Protein AF-A0A380P8F6-F1 (afdb_monomer)

Solvent-accessible sur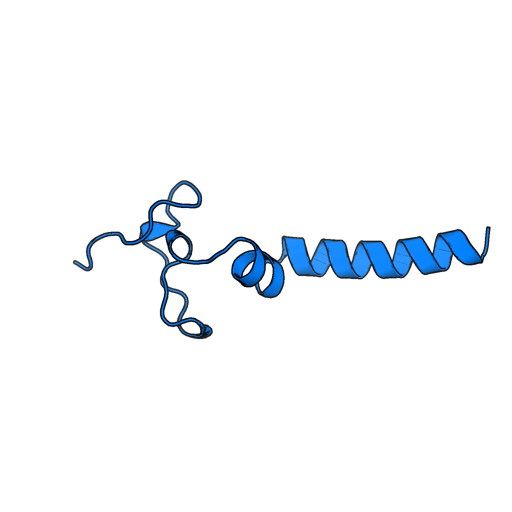face area (backbone atoms only — not comparable to full-atom values): 3399 Å² total; per-residue (Å²): 132,84,76,71,39,55,90,47,81,62,94,61,24,30,72,43,74,41,76,94,76,76,34,25,54,7,56,48,51,73,67,60,45,38,76,73,32,73,64,36,54,50,50,51,55,47,51,54,58,47,49,58,54,56,75,77,103

InterPro domains:
  IPR002637 RdgB/HAM1 [PF01725] (2-48)
  IPR002637 RdgB/HAM1 [PTHR11067] (3-51)
  IPR029001 Inosine triphosphate pyrophosphatase-like [G3DSA:3.90.950.10] (1-56)
  IPR029001 Inosine triphosphate pyrophosphatase-like [SSF52972] (3-52)

Mean predicted aligned error: 7.83 Å

Structure (mmCIF, N/CA/C/O backbone):
data_AF-A0A380P8F6-F1
#
_entry.id   AF-A0A380P8F6-F1
#
loop_
_atom_site.group_PDB
_atom_site.id
_atom_site.type_symbol
_atom_site.label_atom_id
_atom_site.label_alt_id
_atom_site.label_comp_id
_atom_site.label_asym_id
_atom_site.label_entity_id
_atom_site.label_seq_id
_atom_site.pdbx_PDB_ins_code
_atom_site.Cartn_x
_atom_site.Cartn_y
_atom_site.Cartn_z
_atom_site.occupancy
_atom_site.B_iso_or_equiv
_atom_site.auth_seq_id
_atom_site.auth_comp_id
_atom_site.auth_asym_id
_atom_site.auth_atom_id
_atom_site.pdbx_PDB_model_num
ATOM 1 N N . MET A 1 1 ? 11.979 -14.104 -19.186 1.00 52.28 1 MET A N 1
ATOM 2 C CA . MET A 1 1 ? 11.897 -13.298 -17.947 1.00 52.28 1 MET A CA 1
ATOM 3 C C . MET A 1 1 ? 11.161 -12.009 -18.279 1.00 52.28 1 MET A C 1
ATOM 5 O O . MET A 1 1 ? 11.463 -11.437 -19.318 1.00 52.28 1 MET A O 1
ATOM 9 N N . ARG A 1 2 ? 10.161 -11.596 -17.487 1.00 66.31 2 ARG A N 1
ATOM 10 C CA . ARG A 1 2 ? 9.549 -10.263 -17.644 1.00 66.31 2 ARG A CA 1
ATOM 11 C C . ARG A 1 2 ? 10.539 -9.238 -17.083 1.00 66.31 2 ARG A C 1
ATOM 13 O O . ARG A 1 2 ? 11.066 -9.468 -15.999 1.00 66.31 2 ARG A O 1
ATOM 20 N N . ALA A 1 3 ? 10.841 -8.186 -17.840 1.00 77.44 3 ALA A N 1
ATOM 21 C CA . ALA A 1 3 ? 11.684 -7.099 -17.347 1.00 77.44 3 ALA A CA 1
ATOM 22 C C . ALA A 1 3 ? 10.981 -6.391 -16.169 1.00 77.44 3 ALA A C 1
ATOM 24 O O . ALA A 1 3 ? 9.747 -6.316 -16.193 1.00 77.44 3 ALA A O 1
ATOM 25 N N . PRO A 1 4 ? 11.719 -5.903 -15.153 1.00 79.62 4 PRO A N 1
ATOM 26 C CA . PRO A 1 4 ? 11.150 -5.047 -14.114 1.00 79.62 4 PRO A CA 1
ATOM 27 C C . PRO A 1 4 ? 10.493 -3.817 -14.751 1.00 79.62 4 PRO A C 1
ATOM 2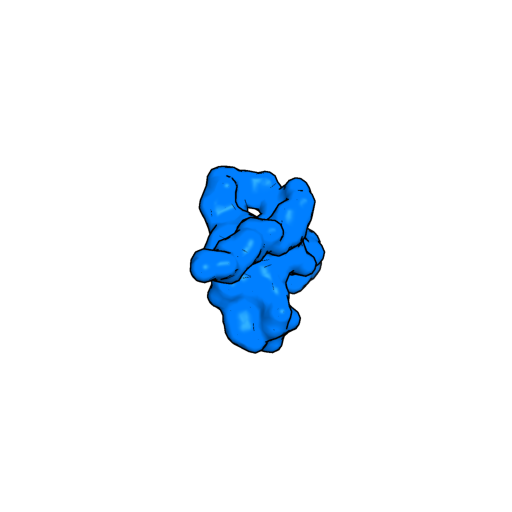9 O O . PRO A 1 4 ? 10.998 -3.295 -15.747 1.00 79.62 4 PRO A O 1
ATOM 32 N N . ARG A 1 5 ? 9.358 -3.372 -14.205 1.00 81.81 5 ARG A N 1
ATOM 33 C CA . ARG A 1 5 ? 8.627 -2.191 -14.697 1.00 81.81 5 ARG A CA 1
AT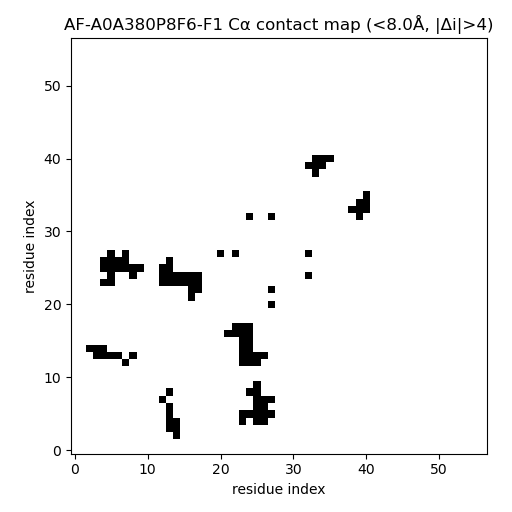OM 34 C C . ARG A 1 5 ? 8.237 -1.285 -13.538 1.00 81.81 5 ARG A C 1
ATOM 36 O O . ARG A 1 5 ? 7.893 -1.810 -12.482 1.00 81.81 5 ARG A O 1
ATOM 43 N N . GLY A 1 6 ? 8.248 0.026 -13.773 1.00 81.31 6 GLY A N 1
ATOM 44 C CA . GLY A 1 6 ? 7.989 1.059 -12.766 1.00 81.31 6 GLY A CA 1
ATOM 45 C C . GLY A 1 6 ? 9.270 1.605 -12.130 1.00 81.31 6 GLY A C 1
ATOM 46 O O . GLY A 1 6 ? 10.259 0.881 -12.011 1.00 81.31 6 GLY A O 1
ATOM 47 N N . GLU A 1 7 ? 9.247 2.885 -11.759 1.00 80.00 7 GLU A N 1
ATOM 48 C CA . GLU A 1 7 ? 10.385 3.609 -11.159 1.00 80.00 7 GLU A CA 1
ATOM 49 C C . GLU A 1 7 ? 10.165 3.939 -9.673 1.00 80.00 7 GLU A C 1
ATOM 51 O O . GLU A 1 7 ? 11.117 4.280 -8.973 1.00 80.00 7 GLU A O 1
ATOM 56 N N . ASP A 1 8 ? 8.931 3.793 -9.183 1.00 76.25 8 ASP A N 1
ATOM 57 C CA . ASP A 1 8 ? 8.551 4.091 -7.804 1.00 76.25 8 ASP A CA 1
ATOM 58 C C . ASP A 1 8 ? 8.620 2.851 -6.896 1.00 76.25 8 ASP A C 1
ATOM 60 O O . ASP A 1 8 ? 8.699 1.705 -7.338 1.00 76.25 8 ASP A O 1
ATOM 64 N N . GLY A 1 9 ? 8.562 3.065 -5.580 1.00 75.94 9 GLY A N 1
ATOM 65 C CA . GLY A 1 9 ? 8.584 1.981 -4.594 1.00 75.94 9 GLY A CA 1
ATOM 66 C C . GLY A 1 9 ? 9.992 1.608 -4.127 1.00 75.94 9 GLY A C 1
ATOM 67 O O . GLY A 1 9 ? 10.906 2.429 -4.141 1.00 75.94 9 GLY A O 1
ATOM 68 N N . PHE A 1 10 ? 10.162 0.393 -3.605 1.00 79.31 10 PHE A N 1
ATOM 69 C CA . PHE A 1 10 ? 11.446 -0.062 -3.061 1.00 79.31 10 PHE A CA 1
ATOM 70 C C . PHE A 1 10 ? 11.676 -1.560 -3.279 1.00 79.31 10 PHE A C 1
ATOM 72 O O . PHE A 1 10 ? 10.742 -2.347 -3.424 1.00 79.31 10 PHE A O 1
ATOM 79 N N . GLY A 1 11 ? 12.947 -1.972 -3.260 1.00 83.94 11 GLY A N 1
ATOM 80 C CA . GLY A 1 11 ? 13.336 -3.381 -3.293 1.00 83.94 11 GLY A CA 1
ATOM 81 C C . GLY A 1 11 ? 12.805 -4.116 -4.525 1.00 83.94 11 GLY A C 1
ATOM 82 O O . GLY A 1 11 ? 13.275 -3.898 -5.637 1.00 83.94 11 GLY A O 1
ATOM 83 N N . TYR A 1 12 ? 11.846 -5.015 -4.309 1.00 84.69 12 TYR A N 1
ATOM 84 C CA . TYR A 1 12 ? 11.324 -5.907 -5.343 1.00 84.69 12 TYR A CA 1
ATOM 85 C C . TYR A 1 12 ? 10.038 -5.406 -6.012 1.00 84.69 12 TYR A C 1
ATOM 87 O O . TYR A 1 12 ? 9.514 -6.106 -6.877 1.00 84.69 12 TYR A O 1
ATOM 95 N N . ASP A 1 13 ? 9.538 -4.219 -5.660 1.00 82.69 13 ASP A N 1
ATOM 96 C CA . ASP A 1 13 ? 8.295 -3.649 -6.203 1.00 82.69 13 ASP A CA 1
ATOM 97 C C . ASP A 1 13 ? 8.186 -3.729 -7.752 1.00 82.69 13 ASP A C 1
ATOM 99 O O . ASP A 1 13 ? 7.115 -4.105 -8.243 1.00 82.69 13 ASP A O 1
ATOM 103 N N . PRO A 1 14 ? 9.261 -3.516 -8.548 1.00 86.12 14 PRO A N 1
ATOM 104 C CA . PRO A 1 14 ? 9.207 -3.660 -10.010 1.00 86.12 14 PRO A CA 1
ATOM 105 C C . PRO A 1 14 ? 9.015 -5.092 -10.534 1.00 86.12 14 PRO A C 1
ATOM 107 O O . PRO A 1 14 ? 8.742 -5.280 -11.721 1.00 86.12 14 PRO A O 1
ATOM 110 N N . LEU A 1 15 ? 9.186 -6.109 -9.685 1.00 84.88 15 LEU A N 1
ATOM 111 C CA . LEU A 1 15 ? 9.029 -7.529 -10.026 1.00 84.88 15 LEU A CA 1
ATOM 112 C C . LEU A 1 15 ? 7.645 -8.077 -9.653 1.00 84.88 15 LEU A C 1
ATOM 114 O O . LEU A 1 15 ? 7.211 -9.084 -10.217 1.00 84.88 15 LEU A O 1
ATOM 118 N N . PHE A 1 16 ? 6.948 -7.433 -8.716 1.00 84.25 16 PHE A N 1
ATOM 119 C CA . PHE A 1 16 ? 5.658 -7.895 -8.214 1.00 84.25 16 PHE A CA 1
ATOM 120 C C . PHE A 1 16 ? 4.516 -7.300 -9.029 1.00 84.25 16 PHE A C 1
ATOM 122 O O . PHE A 1 16 ? 4.206 -6.119 -8.924 1.00 84.25 16 PHE A O 1
ATOM 129 N N . TYR A 1 17 ? 3.880 -8.139 -9.845 1.00 86.56 17 TYR A N 1
ATOM 130 C CA . TYR A 1 17 ? 2.714 -7.766 -10.638 1.00 86.56 17 TYR A CA 1
ATOM 131 C C . TYR A 1 17 ? 1.428 -7.875 -9.817 1.00 86.56 17 TYR A C 1
ATOM 133 O O . TYR A 1 17 ? 1.167 -8.918 -9.219 1.00 86.56 17 TYR A O 1
ATOM 141 N N . TYR A 1 18 ? 0.607 -6.827 -9.838 1.00 85.50 18 TYR A N 1
ATOM 142 C CA . TYR A 1 18 ? -0.692 -6.769 -9.187 1.00 85.50 18 TYR A CA 1
ATOM 143 C C . TYR A 1 18 ? -1.824 -6.809 -10.232 1.00 85.50 18 TYR A C 1
ATOM 145 O O . TYR A 1 18 ? -2.098 -5.803 -10.895 1.00 85.50 18 TYR A O 1
ATOM 153 N N . PRO A 1 19 ? -2.501 -7.965 -10.407 1.00 85.88 19 PRO A N 1
ATOM 154 C CA . PRO A 1 19 ? -3.455 -8.166 -11.498 1.00 85.88 19 PRO A CA 1
ATOM 155 C C . PRO A 1 19 ? -4.637 -7.200 -11.500 1.00 85.88 19 PRO A C 1
ATOM 157 O O . PRO A 1 19 ? -5.077 -6.809 -12.575 1.00 85.88 19 PRO A O 1
ATOM 160 N N . ALA A 1 20 ? -5.127 -6.788 -10.326 1.00 83.69 20 ALA A N 1
ATOM 161 C CA . ALA A 1 20 ? -6.312 -5.934 -10.238 1.00 83.69 20 ALA A CA 1
ATOM 162 C C . ALA A 1 20 ? -6.094 -4.532 -10.837 1.00 83.69 20 ALA A C 1
ATOM 164 O O . ALA A 1 20 ? -7.050 -3.924 -11.302 1.00 83.69 20 ALA A O 1
ATOM 165 N N . PHE A 1 21 ? -4.843 -4.062 -10.909 1.00 82.81 21 PHE A N 1
ATOM 166 C CA . PHE A 1 21 ? -4.490 -2.802 -11.575 1.00 82.81 21 PHE A CA 1
ATOM 167 C C . PHE A 1 21 ? -3.751 -2.992 -12.902 1.00 82.81 21 PHE A C 1
ATOM 169 O O . PHE A 1 21 ? -3.418 -2.018 -13.570 1.00 82.81 21 PHE A O 1
ATOM 176 N N . GLY A 1 22 ? -3.454 -4.232 -13.296 1.00 88.50 22 GLY A N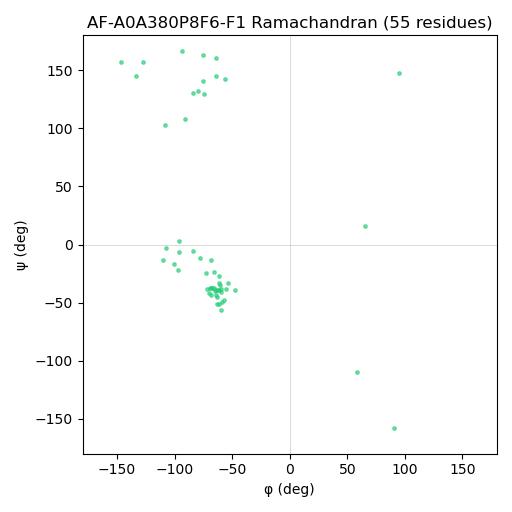 1
ATOM 177 C CA . GLY A 1 22 ? -2.686 -4.509 -14.508 1.00 88.50 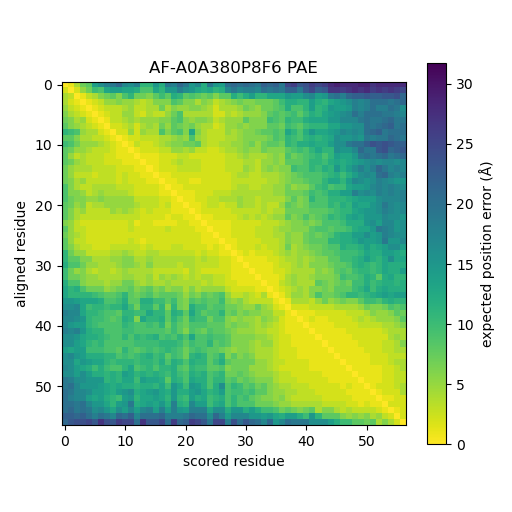22 GLY A CA 1
ATOM 178 C C . GLY A 1 22 ? -1.230 -4.008 -14.477 1.00 88.50 22 GLY A C 1
ATOM 179 O O . GLY A 1 22 ? -0.586 -3.941 -15.528 1.00 88.50 22 GLY A O 1
ATOM 180 N N . LYS A 1 23 ? -0.707 -3.677 -13.290 1.00 88.12 23 LYS A N 1
ATOM 181 C CA . LYS A 1 23 ? 0.536 -2.926 -13.033 1.00 88.12 23 LYS A CA 1
ATOM 182 C C . LYS A 1 23 ? 1.457 -3.685 -12.075 1.00 88.12 23 LYS A C 1
ATOM 184 O O . LYS A 1 23 ? 0.987 -4.522 -11.309 1.00 88.12 23 LYS A O 1
ATOM 189 N N . THR A 1 24 ? 2.760 -3.420 -12.091 1.00 89.62 24 THR A N 1
ATOM 190 C CA . THR A 1 24 ? 3.647 -3.808 -10.980 1.00 89.62 24 THR A CA 1
ATOM 191 C C . THR A 1 24 ? 3.442 -2.885 -9.781 1.00 89.62 24 THR A C 1
ATOM 193 O O . THR A 1 24 ? 2.888 -1.798 -9.922 1.00 89.62 24 THR A O 1
ATOM 196 N N . LEU A 1 25 ? 3.903 -3.285 -8.595 1.00 86.44 25 LEU A N 1
ATOM 197 C CA . LEU A 1 25 ? 3.828 -2.431 -7.404 1.00 86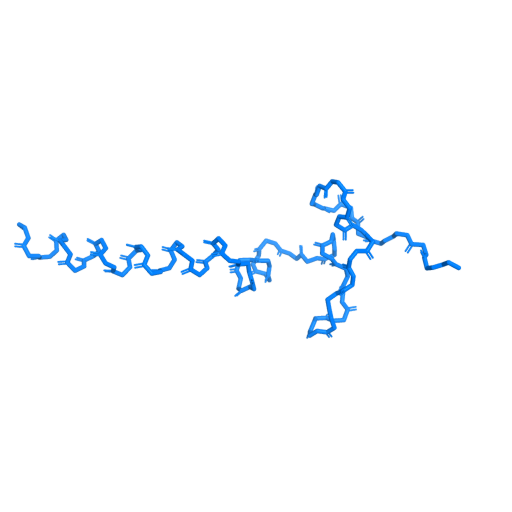.44 25 LEU A CA 1
ATOM 198 C C . LEU A 1 25 ? 4.617 -1.124 -7.567 1.00 86.44 25 LEU A C 1
ATOM 200 O O . LEU A 1 25 ? 4.240 -0.123 -6.966 1.00 86.44 25 LEU A O 1
ATOM 204 N N . ALA A 1 26 ? 5.661 -1.128 -8.398 1.00 88.25 26 ALA A N 1
ATOM 205 C CA . ALA A 1 26 ? 6.432 0.064 -8.756 1.00 88.25 26 ALA A CA 1
ATOM 206 C C . ALA A 1 26 ? 5.753 0.962 -9.806 1.00 88.25 26 ALA A C 1
ATOM 208 O O . ALA A 1 26 ? 6.206 2.073 -10.059 1.00 88.25 26 ALA A O 1
ATOM 209 N N . GLU A 1 27 ? 4.691 0.475 -10.453 1.00 88.25 27 GLU A N 1
ATOM 210 C CA . GLU A 1 27 ? 3.849 1.238 -11.386 1.00 88.25 27 GLU A CA 1
ATOM 211 C C . GLU A 1 27 ? 2.595 1.810 -10.688 1.00 88.25 27 GLU A C 1
ATOM 213 O O . GLU A 1 27 ? 1.824 2.543 -11.314 1.00 88.25 27 GLU A O 1
ATOM 218 N N . LEU A 1 28 ? 2.351 1.459 -9.417 1.00 85.81 28 LEU A N 1
ATOM 219 C CA . LEU A 1 28 ? 1.213 1.966 -8.651 1.00 85.81 28 LEU A CA 1
ATOM 220 C C . LEU A 1 28 ? 1.496 3.365 -8.114 1.00 85.81 28 LEU A C 1
ATOM 222 O O . LEU A 1 28 ? 2.508 3.610 -7.458 1.00 85.81 28 LEU A O 1
ATOM 226 N N . THR A 1 29 ? 0.536 4.261 -8.309 1.00 84.44 29 THR A N 1
ATOM 227 C CA . THR A 1 29 ? 0.530 5.563 -7.643 1.00 84.44 29 THR A CA 1
ATOM 228 C C . THR A 1 29 ? 0.386 5.397 -6.129 1.00 84.44 29 THR A C 1
ATOM 230 O O . THR A 1 29 ? -0.117 4.386 -5.634 1.00 84.44 29 THR A O 1
ATOM 233 N N . VAL A 1 30 ? 0.764 6.425 -5.365 1.00 79.81 30 VAL A N 1
ATOM 234 C CA . VAL A 1 30 ? 0.560 6.446 -3.906 1.00 79.81 30 VAL A CA 1
ATOM 235 C C . VAL A 1 30 ? -0.913 6.228 -3.542 1.00 79.81 30 VAL A C 1
ATOM 237 O O . VAL A 1 30 ? -1.194 5.501 -2.596 1.00 79.81 30 VAL A O 1
ATOM 240 N N . ALA A 1 31 ? -1.848 6.795 -4.309 1.00 79.88 31 ALA A N 1
ATOM 241 C CA . ALA A 1 31 ? -3.282 6.608 -4.093 1.00 79.88 31 ALA A CA 1
ATOM 242 C C . ALA A 1 31 ? -3.708 5.141 -4.284 1.00 79.88 31 ALA A C 1
ATOM 244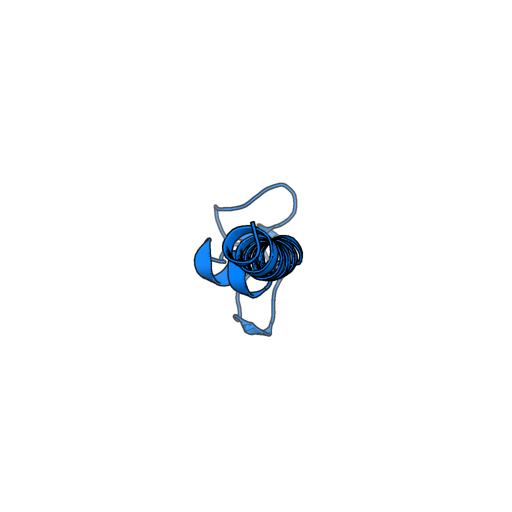 O O . ALA A 1 31 ? -4.284 4.553 -3.371 1.00 79.88 31 ALA A O 1
ATOM 245 N N . GLU A 1 32 ? -3.339 4.522 -5.412 1.00 83.75 32 GLU A N 1
ATOM 246 C CA . GLU A 1 32 ? -3.622 3.103 -5.687 1.00 83.75 32 GLU A CA 1
ATOM 247 C C . GLU A 1 32 ? -2.977 2.190 -4.633 1.00 83.75 32 GLU A C 1
ATOM 249 O O . GLU A 1 32 ? -3.594 1.240 -4.153 1.00 83.75 32 GLU A O 1
ATOM 254 N N . LYS A 1 33 ? -1.740 2.496 -4.217 1.00 77.81 33 LYS A N 1
ATOM 255 C CA . LYS A 1 33 ? -1.020 1.753 -3.174 1.00 77.81 33 LYS A CA 1
ATOM 256 C C . LYS A 1 33 ? -1.691 1.902 -1.810 1.00 77.81 33 LYS A C 1
ATOM 258 O O . LYS A 1 33 ? -1.743 0.935 -1.054 1.00 77.81 33 LYS A O 1
ATOM 263 N N . ASN A 1 34 ? -2.218 3.077 -1.486 1.00 76.69 34 ASN A N 1
ATOM 264 C CA . ASN A 1 34 ? -2.936 3.311 -0.236 1.00 76.69 34 ASN A CA 1
ATOM 265 C C . ASN A 1 34 ? -4.256 2.535 -0.186 1.00 76.69 34 ASN A C 1
ATOM 267 O O . ASN A 1 34 ? -4.563 1.975 0.860 1.00 76.69 34 ASN A O 1
ATOM 271 N N . GLU A 1 35 ? -4.965 2.410 -1.308 1.00 77.94 35 GLU A N 1
ATOM 272 C CA . GLU A 1 35 ? -6.212 1.640 -1.398 1.00 77.94 35 GLU A CA 1
ATOM 273 C C . GLU A 1 35 ? -5.997 0.137 -1.130 1.00 77.94 35 GLU A C 1
ATOM 275 O O . GLU A 1 35 ? -6.793 -0.517 -0.451 1.00 77.94 35 GLU A O 1
ATOM 280 N N . ILE A 1 36 ? -4.887 -0.431 -1.618 1.00 73.81 36 ILE A N 1
ATOM 281 C CA . ILE A 1 36 ? -4.640 -1.880 -1.513 1.00 73.81 36 ILE A CA 1
ATOM 282 C C . ILE A 1 36 ? -3.689 -2.288 -0.390 1.00 73.81 36 ILE A C 1
ATOM 284 O O . ILE A 1 36 ? -3.630 -3.470 -0.043 1.00 73.81 36 ILE A O 1
ATOM 288 N N . SER A 1 37 ? -2.908 -1.362 0.170 1.00 73.75 37 SER A N 1
ATOM 289 C CA . SER A 1 37 ? -1.897 -1.724 1.162 1.00 73.75 37 SER A CA 1
ATOM 290 C C . SER A 1 37 ? -2.520 -2.029 2.522 1.00 73.75 37 SER A C 1
ATOM 292 O O . SER A 1 37 ? -3.404 -1.328 3.012 1.00 73.75 37 SER A O 1
ATOM 294 N N . HIS A 1 38 ? -1.976 -3.048 3.192 1.00 77.44 38 HIS A N 1
ATOM 295 C CA . HIS A 1 38 ? -2.306 -3.358 4.587 1.00 77.44 38 HIS A CA 1
ATOM 296 C C . HIS A 1 38 ? -2.126 -2.147 5.510 1.00 77.44 38 HIS A C 1
ATOM 298 O O . HIS A 1 38 ? -2.881 -1.979 6.461 1.00 77.44 38 HIS A O 1
ATOM 304 N N . ARG A 1 39 ? -1.147 -1.287 5.204 1.00 77.81 39 ARG A N 1
ATOM 305 C CA . ARG A 1 39 ? -0.897 -0.051 5.945 1.00 77.81 39 ARG A CA 1
ATOM 306 C C . ARG A 1 39 ? -2.012 0.975 5.750 1.00 77.81 39 ARG A C 1
ATOM 308 O O . ARG A 1 39 ? -2.415 1.578 6.735 1.00 77.81 39 ARG A O 1
ATOM 315 N N . GLY A 1 40 ? -2.500 1.161 4.521 1.00 77.56 40 GLY A N 1
ATOM 316 C CA . GLY A 1 40 ? -3.617 2.064 4.236 1.00 77.56 40 GLY A CA 1
ATOM 317 C C . GLY A 1 40 ? -4.872 1.662 5.006 1.00 77.56 40 GLY A C 1
ATOM 318 O O . GLY A 1 40 ? -5.404 2.464 5.763 1.00 77.56 40 GLY A O 1
ATOM 319 N N . LYS A 1 41 ? -5.240 0.377 4.940 1.00 80.81 41 LYS A N 1
ATOM 320 C CA . LYS A 1 41 ? -6.392 -0.172 5.679 1.00 80.81 41 LYS A CA 1
ATOM 321 C C . LYS A 1 41 ? -6.250 -0.071 7.199 1.00 80.81 41 LYS A C 1
ATOM 323 O O . LYS A 1 41 ? -7.225 0.194 7.890 1.00 80.81 41 LYS A O 1
ATOM 328 N N . ALA A 1 42 ? -5.047 -0.293 7.730 1.00 87.12 42 ALA A N 1
ATOM 329 C CA . ALA A 1 42 ? -4.796 -0.157 9.164 1.00 87.12 42 ALA A CA 1
ATOM 330 C C . ALA A 1 42 ? -4.883 1.306 9.633 1.00 87.12 42 ALA A C 1
ATOM 332 O O . ALA A 1 42 ? -5.375 1.565 10.725 1.00 87.12 42 ALA A O 1
ATOM 333 N N . LEU A 1 43 ? -4.415 2.257 8.816 1.00 86.31 43 LEU A N 1
ATOM 334 C CA . LEU A 1 43 ? -4.523 3.687 9.111 1.00 86.31 43 LEU A CA 1
ATOM 335 C C . LEU A 1 43 ? -5.968 4.184 9.044 1.00 86.31 43 LEU A C 1
ATOM 337 O O . LEU A 1 43 ? -6.343 5.010 9.865 1.00 86.31 43 LEU A O 1
ATOM 341 N N . GLU A 1 44 ? -6.764 3.675 8.105 1.00 86.75 44 GLU A N 1
ATOM 342 C CA . GLU A 1 44 ? -8.195 3.977 8.006 1.00 86.75 44 GLU A CA 1
ATOM 343 C C . GLU A 1 44 ? -8.946 3.518 9.263 1.00 86.75 44 GLU A C 1
ATOM 345 O O . GLU A 1 44 ? -9.567 4.337 9.932 1.00 86.75 44 GLU A O 1
ATOM 350 N N . GLN A 1 45 ? -8.769 2.256 9.670 1.00 89.00 45 GLN A N 1
ATOM 351 C CA . GLN A 1 45 ? -9.354 1.731 10.914 1.00 89.00 45 GLN A CA 1
ATOM 352 C C . GLN A 1 45 ? -8.882 2.494 12.155 1.00 89.00 45 GLN A C 1
ATOM 354 O O . GLN A 1 45 ? -9.650 2.722 13.086 1.00 89.00 45 GLN A O 1
ATOM 359 N N . PHE A 1 46 ? -7.607 2.890 12.184 1.00 91.94 46 PHE A N 1
ATOM 360 C CA . PHE A 1 46 ? -7.086 3.717 13.265 1.00 91.94 46 PHE A CA 1
ATOM 361 C C . PHE A 1 46 ? -7.756 5.095 13.297 1.00 91.94 46 PHE A C 1
ATOM 363 O O . PHE A 1 46 ? -8.090 5.568 14.376 1.00 91.94 46 PHE A O 1
ATOM 370 N N . ALA A 1 47 ? -7.947 5.738 12.143 1.00 91.56 47 ALA A N 1
ATOM 371 C CA . ALA A 1 47 ? -8.567 7.056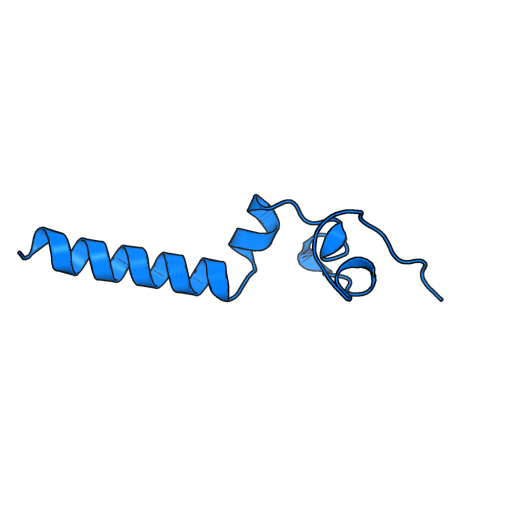 12.058 1.00 91.56 47 ALA A CA 1
ATOM 372 C C . ALA A 1 47 ? -10.034 7.030 12.507 1.00 91.56 47 ALA A C 1
ATOM 374 O O . ALA A 1 47 ? -10.452 7.935 13.222 1.00 91.56 47 ALA A O 1
ATOM 375 N N . GLU A 1 48 ? -10.785 5.986 12.144 1.00 92.94 48 GLU A N 1
ATOM 376 C CA . GLU A 1 48 ? -12.150 5.764 12.639 1.00 92.94 48 GLU A CA 1
ATOM 377 C C . GLU A 1 48 ? -12.167 5.637 14.166 1.00 92.94 48 GLU A C 1
ATOM 379 O O . GLU A 1 48 ? -12.787 6.451 14.845 1.00 92.94 48 GLU A O 1
ATOM 384 N N . ALA A 1 49 ? -11.390 4.698 14.719 1.00 92.12 49 ALA A N 1
ATOM 385 C CA . ALA A 1 49 ? -11.335 4.480 16.164 1.00 92.12 49 ALA A CA 1
ATOM 386 C C . ALA A 1 49 ? -10.835 5.712 16.941 1.00 92.12 49 ALA A C 1
ATOM 388 O O . ALA A 1 49 ? -11.242 5.950 18.077 1.00 92.12 49 ALA A O 1
ATOM 389 N N . PHE A 1 50 ? -9.928 6.491 16.347 1.00 94.31 50 PHE A N 1
ATOM 390 C CA . PHE A 1 50 ? -9.431 7.726 16.940 1.00 94.31 50 PHE A CA 1
ATOM 391 C C . PHE A 1 50 ? -10.495 8.826 16.958 1.00 94.31 50 PHE A C 1
ATOM 393 O O . PHE A 1 50 ? -10.600 9.528 17.959 1.00 94.31 50 PHE A O 1
ATOM 400 N N . ASN A 1 51 ? -11.271 8.981 15.882 1.00 92.88 51 ASN A N 1
ATOM 401 C CA . ASN A 1 51 ? -12.362 9.952 15.836 1.00 92.88 51 ASN A CA 1
ATOM 402 C C . ASN A 1 51 ? -13.439 9.621 16.871 1.00 92.88 51 ASN A C 1
ATOM 404 O O . ASN A 1 51 ? -13.831 10.514 17.615 1.00 92.88 51 ASN A O 1
ATOM 408 N N . ASP A 1 52 ? -13.835 8.349 16.972 1.00 92.44 52 ASP A N 1
ATOM 409 C CA . ASP A 1 52 ? -14.791 7.892 17.986 1.00 92.44 52 ASP A CA 1
ATOM 410 C C . ASP A 1 52 ? -14.291 8.236 19.401 1.00 92.44 52 ASP A C 1
ATOM 412 O O . ASP A 1 52 ? -15.004 8.841 20.199 1.00 92.44 52 ASP A O 1
ATOM 416 N N . TRP A 1 53 ? -13.020 7.939 19.695 1.00 93.62 53 TRP A N 1
ATOM 417 C CA . TRP A 1 53 ? -12.397 8.293 20.975 1.00 93.62 53 TRP A CA 1
ATOM 418 C C . TRP A 1 53 ? -12.350 9.809 21.228 1.00 93.62 53 TRP A C 1
ATOM 420 O O . TRP A 1 53 ? -12.537 10.259 22.361 1.00 93.62 53 TRP A O 1
ATOM 430 N N . TRP A 1 54 ? -12.075 10.602 20.191 1.00 91.81 54 TRP A N 1
ATOM 431 C CA . TRP A 1 54 ? -11.936 12.053 20.290 1.00 91.81 54 TRP A CA 1
ATOM 432 C C . TRP A 1 54 ? -13.272 12.764 20.532 1.00 91.81 54 TRP A C 1
ATOM 434 O O . TRP A 1 54 ? -13.304 13.727 21.292 1.00 91.81 54 TRP A O 1
ATOM 444 N N . GLU A 1 55 ? -14.367 12.309 19.919 1.00 86.25 55 GLU A N 1
ATOM 445 C CA . GLU A 1 55 ? -15.700 12.904 20.113 1.00 86.25 55 GLU A CA 1
ATOM 446 C C . GLU A 1 55 ? -16.316 12.580 21.484 1.00 86.25 55 GLU A C 1
ATOM 448 O O . GLU A 1 55 ? -17.141 13.345 21.986 1.00 86.25 55 GLU A O 1
ATOM 453 N N . GLU A 1 56 ? -15.901 11.479 22.112 1.00 73.38 56 GLU A N 1
ATOM 454 C CA . GLU A 1 56 ? -16.325 11.080 23.462 1.00 73.38 56 GLU A CA 1
ATOM 455 C C . GLU A 1 56 ? -15.514 11.739 24.602 1.00 73.38 56 GLU A C 1
ATOM 457 O O . GLU A 1 56 ? -15.849 11.544 25.776 1.00 73.38 56 GLU A O 1
ATOM 462 N N . SER A 1 57 ? -14.459 12.501 24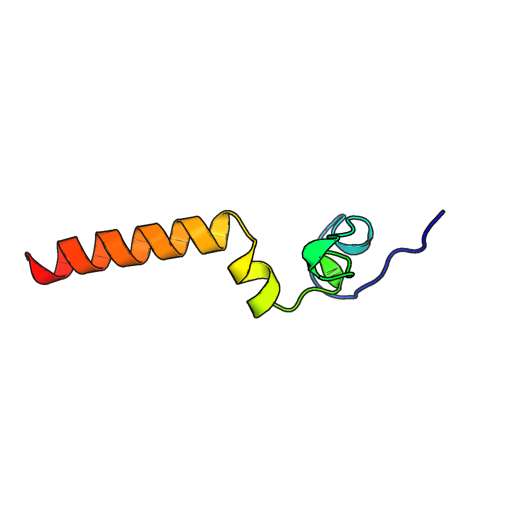.278 1.00 57.44 57 SER A N 1
ATOM 463 C CA . SER A 1 57 ? -13.505 13.092 25.238 1.00 57.44 57 SER A CA 1
ATOM 464 C C . SER A 1 57 ? -13.775 14.554 25.606 1.00 57.44 57 SER A C 1
ATOM 466 O O . SER A 1 57 ? -14.287 15.326 24.766 1.00 57.44 57 SER A O 1
#

Secondary structure (DSSP, 8-state):
-PPP--SSSSTTGGG-EEGGGTEEGGGS-HHHHHHH-HHHHHHHHHHHHHHHHHHT-

Radius of gyration: 15.71 Å; Cα contacts (8 Å, |Δi|>4): 54; chains: 1; bounding box: 30×26×43 Å

Organism: Weissella viridescens (NCBI:txid1629)

Nearest PDB structures (foldseek):
  3tqu-assembly2_D  TM=8.166E-01  e=3.533E-03  Coxiella burnetii RSA 493
  2pyu-assembly1_A-2  TM=7.783E-01  e=9.376E-03  Escherichia coli K-12
  1k7k-assembly1_A  TM=7.882E-01  e=1.078E-02  Escherichia coli
  4bnq-assembly1_B  TM=7.653E-01  e=1.527E-02  Staphylococcus aureus
  6wwd-assembly1_B  TM=7.571E-01  e=2.861E-02  Mycobacteroides abscessus ATCC 19977

pLDDT: mean 82.77, std 8.01, range [52.28, 94.31]

Foldseek 3Di:
DDDFDADADDDCQSVAQDVVVRHGSNNDDPVRCLVPPPVNVVVVVVVVVVVVVVVVD

Sequence (57 aa):
MRAPRGEDGFGYDPLFYYPAFGKTLAELTVAEKNEISHRGKALEQFAEAFNDWWEES